Protein AF-A0A562BF43-F1 (afdb_monomer_lite)

pLDDT: mean 71.31, std 18.74, range [28.88, 91.81]

Organism: NCBI:txid936133

Foldseek 3Di:
DPDQFFQCVVPPDAPPVPDDDPVVVCVVCVPVDDDPPDVQFPDDPVVPAQWTKGFDDDPPDPPPFGFIFIFHDDDDGQNGGQLLVSLLVNQVVRCVSQVVLVHDADAADDDDDDDPVDDVVSSVSNVVNLAADDDDPPDDDDDDRHRGTDRDGDDPPPDDD

Radius of gyration: 19.27 Å; chains: 1; bounding box: 48×38×59 Å

InterPro domains:
  IPR004536 Selenophosphate synthetase [PTHR10256] (3-115)
  IPR004536 Selenophosphate synthetase [TIGR00476] (6-117)
  IPR016188 PurM-like, N-terminal domain [PF00586] (49-116)
  IPR036921 PurM-like, N-terminal domain superfamily [G3DSA:3.30.1330.10] (1-130)
  IPR036921 PurM-like, N-terminal domain superfamily [SSF55326] (6-118)

Structure (mmCIF, N/CA/C/O backbone):
data_AF-A0A562BF43-F1
#
_entry.id   AF-A0A562BF43-F1
#
loop_
_atom_site.group_PDB
_atom_site.id
_atom_site.type_symbol
_atom_site.label_atom_id
_atom_site.label_alt_id
_atom_site.label_comp_id
_atom_site.label_asym_id
_atom_site.label_entity_id
_atom_site.label_seq_id
_atom_site.pdbx_PDB_ins_code
_atom_site.Cartn_x
_atom_site.Cartn_y
_atom_site.Cartn_z
_atom_site.occupancy
_atom_site.B_iso_or_equiv
_atom_site.auth_seq_id
_atom_site.auth_comp_id
_atom_site.auth_asym_id
_atom_site.auth_atom_id
_atom_site.pdbx_PDB_model_num
ATOM 1 N N . MET A 1 1 ? -15.021 5.921 32.679 1.00 38.19 1 MET A N 1
ATOM 2 C CA . MET A 1 1 ? -14.482 4.885 31.768 1.00 38.19 1 MET A CA 1
ATOM 3 C C . MET A 1 1 ? -14.386 5.505 30.389 1.00 38.19 1 MET A C 1
ATOM 5 O O . MET A 1 1 ? -15.368 6.100 29.970 1.00 38.19 1 MET A O 1
ATOM 9 N N . THR A 1 2 ? -13.240 5.429 29.714 1.00 53.75 2 THR A N 1
ATOM 10 C CA . THR A 1 2 ? -13.118 5.929 28.335 1.00 53.75 2 THR A CA 1
ATOM 11 C C . THR A 1 2 ? -13.870 4.981 27.408 1.00 53.75 2 THR A C 1
ATOM 13 O O . THR A 1 2 ? -13.579 3.784 27.388 1.00 53.75 2 THR A O 1
ATOM 16 N N . GLU A 1 3 ? -14.862 5.490 26.684 1.00 62.12 3 GLU A N 1
ATOM 17 C CA . GLU A 1 3 ? -15.673 4.680 25.779 1.00 62.12 3 GLU A CA 1
ATOM 18 C C . GLU A 1 3 ? -14.804 4.104 24.648 1.00 62.12 3 GLU A C 1
ATOM 20 O O . GLU A 1 3 ? -13.988 4.808 24.044 1.00 62.12 3 GLU A O 1
ATOM 25 N N . ARG A 1 4 ? -14.927 2.796 24.382 1.00 76.44 4 ARG A N 1
ATOM 26 C CA . ARG A 1 4 ? -14.134 2.129 23.340 1.00 76.44 4 ARG A CA 1
ATOM 27 C C . ARG A 1 4 ? -14.716 2.454 21.966 1.00 76.44 4 ARG A C 1
ATOM 29 O O . ARG A 1 4 ? -15.677 1.831 21.528 1.00 76.44 4 ARG A O 1
ATOM 36 N N . ILE A 1 5 ? -14.093 3.415 21.288 1.00 84.06 5 ILE A N 1
ATOM 37 C CA . ILE A 1 5 ? -14.407 3.786 19.905 1.00 84.06 5 ILE A CA 1
ATOM 38 C C . ILE A 1 5 ? -14.251 2.555 19.003 1.00 84.06 5 ILE A C 1
ATOM 40 O O . ILE A 1 5 ? -13.158 2.008 18.882 1.00 84.06 5 ILE A O 1
ATOM 44 N N . ARG A 1 6 ? -15.346 2.155 18.353 1.00 89.00 6 ARG A N 1
ATOM 45 C CA . ARG A 1 6 ? -15.394 1.096 17.338 1.00 89.00 6 ARG A CA 1
ATOM 46 C C . ARG A 1 6 ? -15.257 1.720 15.955 1.00 89.00 6 ARG A C 1
ATOM 48 O O . ARG A 1 6 ? -16.195 2.389 15.529 1.00 89.00 6 ARG A O 1
ATOM 55 N N . LEU A 1 7 ? -14.130 1.572 15.256 1.00 86.31 7 LEU A N 1
ATOM 56 C CA . LEU A 1 7 ? -13.967 2.265 13.969 1.00 86.31 7 LEU A CA 1
ATOM 57 C C . LEU A 1 7 ? -14.957 1.818 12.881 1.00 86.31 7 LEU A C 1
ATOM 59 O O . LEU A 1 7 ? -15.307 2.641 12.034 1.00 86.31 7 LEU A O 1
ATOM 63 N N . THR A 1 8 ? -15.442 0.572 12.908 1.00 88.00 8 THR A N 1
ATOM 64 C CA . THR A 1 8 ? -16.373 0.058 11.883 1.00 88.00 8 THR A CA 1
ATOM 65 C C . THR A 1 8 ? -17.704 0.812 11.850 1.00 88.00 8 THR A C 1
ATOM 67 O O . THR A 1 8 ? -18.320 0.894 10.793 1.00 88.00 8 THR A O 1
ATOM 70 N N . GLN A 1 9 ? -18.107 1.470 12.949 1.00 87.50 9 GLN A N 1
ATOM 71 C CA . GLN A 1 9 ? -19.309 2.320 12.994 1.00 87.50 9 GLN A CA 1
ATOM 72 C C . GLN A 1 9 ? -19.248 3.507 12.013 1.00 87.50 9 GLN A C 1
ATOM 74 O O . GLN A 1 9 ? -20.265 4.120 11.704 1.00 87.50 9 GLN A O 1
ATOM 79 N N . TYR A 1 10 ? -18.049 3.858 11.539 1.00 83.12 10 TYR A N 1
ATOM 80 C CA . TYR A 1 10 ? -17.831 4.930 10.573 1.00 83.12 10 TYR A CA 1
ATOM 81 C C .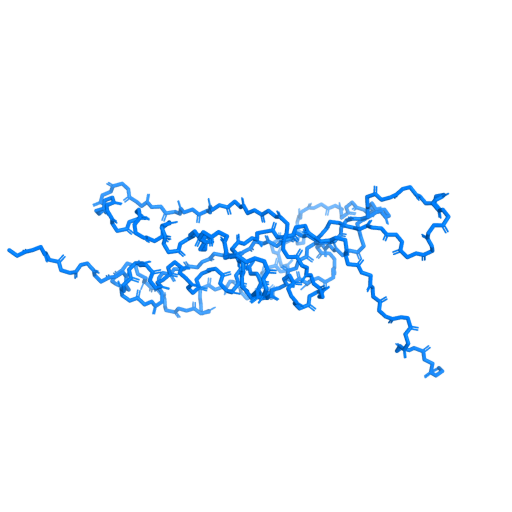 TYR A 1 10 ? -17.781 4.435 9.117 1.00 83.12 10 TYR A C 1
ATOM 83 O O . TYR A 1 10 ? -17.745 5.265 8.203 1.00 83.12 10 TYR A O 1
ATOM 91 N N . SER A 1 11 ? -17.804 3.118 8.895 1.00 78.75 11 SER A N 1
ATOM 92 C CA . SER A 1 11 ? -17.767 2.461 7.585 1.00 78.75 11 SER A CA 1
ATOM 93 C C . SER A 1 11 ? -19.183 2.149 7.105 1.00 78.75 11 SER A C 1
ATOM 95 O O . SER A 1 11 ? -19.769 1.137 7.474 1.00 78.75 11 SER A O 1
ATOM 97 N N . HIS A 1 12 ? -19.739 3.020 6.260 1.00 66.88 12 HIS A N 1
ATOM 98 C CA . HIS A 1 12 ? -21.097 2.853 5.715 1.00 66.88 12 HIS A CA 1
ATOM 99 C C . HIS A 1 12 ? -21.177 1.806 4.581 1.00 66.88 12 HIS A C 1
ATOM 101 O O . HIS A 1 12 ? -22.262 1.491 4.101 1.00 66.88 12 HIS A O 1
ATOM 107 N N . GLY A 1 13 ? -20.034 1.240 4.183 1.00 59.12 13 GLY A N 1
ATOM 108 C CA . GLY A 1 13 ? -19.910 0.021 3.389 1.00 59.12 13 GLY A CA 1
ATOM 109 C C . GLY A 1 13 ? -18.720 -0.791 3.904 1.00 59.12 13 GLY A C 1
ATOM 110 O O . GLY A 1 13 ? -17.705 -0.218 4.302 1.00 59.12 13 GLY A O 1
ATOM 111 N N . ALA A 1 14 ? -18.854 -2.117 3.956 1.00 48.59 14 ALA A N 1
ATOM 112 C CA . ALA A 1 14 ? -17.839 -3.001 4.524 1.00 48.59 14 ALA A CA 1
ATOM 113 C C . ALA A 1 14 ? -16.909 -3.583 3.440 1.00 48.59 14 ALA A C 1
ATOM 115 O O . ALA A 1 14 ? -17.353 -4.314 2.554 1.00 48.59 14 ALA A O 1
ATOM 116 N N . GLY A 1 15 ? -15.603 -3.316 3.554 1.00 60.09 15 GLY A N 1
ATOM 117 C CA . GLY A 1 15 ? -14.547 -3.993 2.787 1.00 60.09 15 GLY A CA 1
ATOM 118 C C . GLY A 1 15 ? -14.480 -3.649 1.291 1.00 60.09 15 GLY A C 1
ATOM 119 O O . GLY A 1 15 ? -14.817 -2.544 0.868 1.00 60.09 15 GLY A O 1
ATOM 120 N N . CYS A 1 16 ? -14.023 -4.611 0.475 1.00 51.88 16 CYS A N 1
ATOM 121 C CA . CYS A 1 16 ? -13.748 -4.427 -0.960 1.00 51.88 16 CYS A CA 1
ATOM 122 C C . CYS A 1 16 ? -14.946 -3.953 -1.803 1.00 51.88 16 CYS A C 1
ATOM 124 O O . CYS A 1 16 ? -14.736 -3.459 -2.908 1.00 51.88 16 CYS A O 1
ATOM 126 N N . GLY A 1 17 ? -16.181 -4.045 -1.294 1.00 50.59 17 GLY A N 1
ATOM 127 C CA . GLY A 1 17 ? -17.379 -3.519 -1.962 1.00 50.59 17 GLY A CA 1
ATOM 128 C C . GLY A 1 17 ? -17.396 -1.994 -2.145 1.00 50.59 17 GLY A C 1
ATOM 129 O O . GLY A 1 17 ? -18.250 -1.485 -2.863 1.00 50.59 17 GLY A O 1
ATOM 130 N N . CYS A 1 18 ? -16.462 -1.263 -1.527 1.00 59.19 18 CYS A N 1
ATOM 131 C CA . CYS A 1 18 ? -16.284 0.176 -1.731 1.00 59.19 18 CYS A CA 1
ATOM 132 C C . CYS A 1 18 ? -15.356 0.541 -2.906 1.00 59.19 18 CYS A C 1
ATOM 134 O O . CYS A 1 18 ? -15.279 1.721 -3.250 1.00 59.19 18 CYS A O 1
ATOM 136 N N . LYS A 1 19 ? -14.651 -0.420 -3.529 1.00 69.81 19 LYS A N 1
ATOM 137 C CA . LYS A 1 19 ? -13.873 -0.151 -4.750 1.00 69.81 19 LYS A CA 1
ATOM 138 C C . LYS A 1 19 ? -14.825 -0.044 -5.948 1.00 69.81 19 LYS A C 1
ATOM 140 O O . LYS A 1 19 ? -15.717 -0.873 -6.127 1.00 69.81 19 LYS A O 1
ATOM 145 N N . ILE A 1 20 ? -14.640 0.990 -6.768 1.00 73.06 20 ILE A N 1
ATOM 146 C CA . ILE A 1 20 ? -15.397 1.170 -8.012 1.00 73.06 20 ILE A CA 1
ATOM 147 C C . ILE A 1 20 ? -15.102 0.004 -8.969 1.00 73.06 20 ILE A C 1
ATOM 149 O O . ILE A 1 20 ? -13.972 -0.480 -9.024 1.00 73.06 20 ILE A O 1
ATOM 153 N N . SER A 1 21 ? -16.103 -0.487 -9.706 1.00 78.88 21 SER A N 1
ATOM 154 C CA . SER A 1 21 ? -15.877 -1.649 -10.575 1.00 78.88 21 SER A CA 1
ATOM 155 C C . SER A 1 21 ? -14.925 -1.298 -11.732 1.00 78.88 21 SER A C 1
ATOM 157 O O . SER A 1 21 ? -15.007 -0.180 -12.253 1.00 78.88 21 SER A O 1
ATOM 159 N N . PRO A 1 22 ? -14.069 -2.233 -12.199 1.00 76.50 22 PRO A N 1
ATOM 160 C CA . PRO A 1 22 ? -13.103 -1.956 -13.268 1.00 76.50 22 PRO A CA 1
ATOM 161 C C . PRO A 1 22 ? -13.749 -1.371 -14.529 1.00 76.50 22 PRO A C 1
ATOM 163 O O . PRO A 1 22 ? -13.246 -0.412 -15.101 1.00 76.50 22 PRO A O 1
ATOM 166 N N . LYS A 1 23 ? -14.938 -1.868 -14.899 1.00 79.81 23 LYS A N 1
ATOM 167 C CA . LYS A 1 23 ? -15.708 -1.375 -16.050 1.00 79.81 23 LYS A CA 1
ATOM 168 C C . LYS A 1 23 ? -16.168 0.082 -15.901 1.00 79.81 23 LYS A C 1
ATOM 170 O O . LYS A 1 23 ? -16.306 0.776 -16.902 1.00 79.81 23 LYS A O 1
ATOM 175 N N . VAL A 1 24 ? -16.451 0.548 -14.683 1.00 83.38 24 VAL A N 1
ATOM 176 C CA . VAL A 1 24 ? -16.822 1.954 -14.446 1.00 83.38 24 VAL A CA 1
ATOM 177 C C . VAL A 1 24 ? -15.569 2.830 -14.377 1.00 83.38 24 VAL A C 1
ATOM 179 O O . VAL A 1 24 ? -15.590 3.943 -14.897 1.00 83.38 24 VAL A O 1
ATOM 182 N N . LEU A 1 25 ? -14.464 2.317 -13.824 1.00 80.81 25 LEU A N 1
ATOM 183 C CA . LEU A 1 25 ? -13.167 2.995 -13.864 1.00 80.81 25 LEU A CA 1
ATOM 184 C C . LEU A 1 25 ? -12.693 3.227 -15.309 1.00 80.81 25 LEU A C 1
ATOM 186 O O . LEU A 1 25 ? -12.313 4.345 -15.639 1.00 80.81 25 LEU A O 1
ATOM 190 N N . ASP A 1 26 ? -12.814 2.223 -16.185 1.00 79.50 26 ASP A N 1
ATOM 191 C CA . ASP A 1 26 ? -12.527 2.340 -17.623 1.00 79.50 26 ASP A CA 1
ATOM 192 C C . ASP A 1 26 ? -13.278 3.514 -18.274 1.00 79.50 26 ASP A C 1
ATOM 194 O O . ASP A 1 26 ? -12.692 4.291 -19.024 1.00 79.50 26 ASP A O 1
ATOM 198 N N . VAL A 1 27 ? -14.572 3.675 -17.968 1.00 84.44 27 VAL A N 1
ATOM 199 C CA . VAL A 1 27 ? -15.406 4.760 -18.518 1.00 84.44 27 VAL A CA 1
ATOM 200 C C . VAL A 1 27 ? -14.962 6.133 -18.007 1.00 84.44 27 VAL A C 1
ATOM 202 O O . VAL A 1 27 ? -14.967 7.094 -18.772 1.00 84.44 27 VAL A O 1
ATOM 205 N N . ILE A 1 28 ? -14.550 6.235 -16.740 1.00 83.12 28 ILE A N 1
ATOM 206 C CA . ILE A 1 28 ? -14.027 7.483 -16.159 1.00 83.12 28 ILE A CA 1
ATOM 207 C C . ILE A 1 28 ? -12.678 7.850 -16.795 1.00 83.12 28 ILE A C 1
ATOM 209 O O . ILE A 1 28 ? -12.453 9.008 -17.148 1.00 83.12 28 ILE A O 1
ATOM 213 N N . LEU A 1 29 ? -11.790 6.868 -16.978 1.00 79.00 29 LEU A N 1
ATOM 214 C CA . LEU A 1 29 ? -10.454 7.074 -17.541 1.00 79.00 29 LEU A CA 1
ATOM 215 C C . LEU A 1 29 ? -10.462 7.280 -19.063 1.00 79.00 29 LEU A C 1
ATOM 217 O O . LEU A 1 29 ? -9.566 7.936 -19.583 1.00 79.00 29 LEU A O 1
ATOM 221 N N . ALA A 1 30 ? -11.485 6.819 -19.789 1.00 79.38 30 ALA A N 1
ATOM 222 C CA . ALA A 1 30 ? -11.605 7.039 -21.236 1.00 79.38 30 ALA A CA 1
ATOM 223 C C . ALA A 1 30 ? -11.589 8.530 -21.641 1.00 79.38 30 ALA A C 1
ATOM 225 O O . ALA A 1 30 ? -11.203 8.862 -22.761 1.00 79.38 30 ALA A O 1
ATOM 226 N N . GLY A 1 31 ? -11.983 9.434 -20.734 1.00 71.25 31 GLY A N 1
ATOM 227 C CA . GLY A 1 31 ? -11.938 10.884 -20.938 1.00 71.25 31 GLY A CA 1
ATOM 228 C C . GLY A 1 31 ? -10.631 11.570 -20.519 1.00 71.25 31 GLY A C 1
ATOM 229 O O . GLY A 1 31 ? -10.513 12.77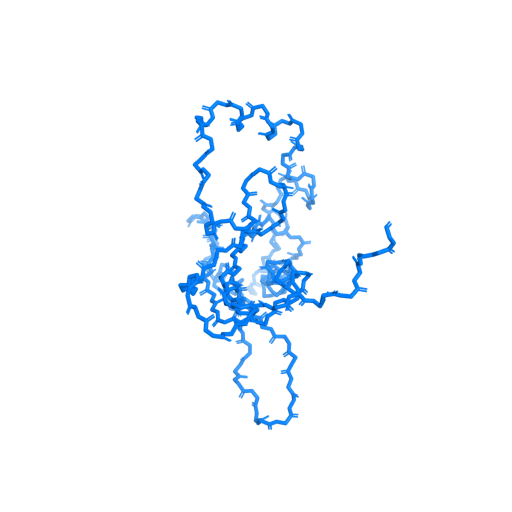9 -20.707 1.00 71.25 31 GLY A O 1
ATOM 230 N N . SER A 1 32 ? -9.645 10.860 -19.955 1.00 71.06 32 SER A N 1
ATOM 231 C CA . SER A 1 32 ? -8.469 11.475 -19.310 1.00 71.06 32 SER A CA 1
ATOM 232 C C . SER A 1 32 ? -7.374 11.966 -20.275 1.00 71.06 32 SER A C 1
ATOM 234 O O . SER A 1 32 ? -6.268 12.278 -19.838 1.00 71.06 32 SER A O 1
ATOM 236 N N . GLY A 1 33 ? -7.661 12.028 -21.578 1.00 67.62 33 GLY A N 1
ATOM 237 C CA . GLY A 1 33 ? -6.721 12.447 -22.621 1.00 67.62 33 GLY A CA 1
ATOM 238 C C . GLY A 1 33 ? -5.766 11.340 -23.100 1.00 67.62 33 GLY A C 1
ATOM 239 O O . GLY A 1 33 ? -5.810 10.210 -22.603 1.00 67.62 33 GLY A O 1
ATOM 240 N N . PRO A 1 34 ? -4.909 11.637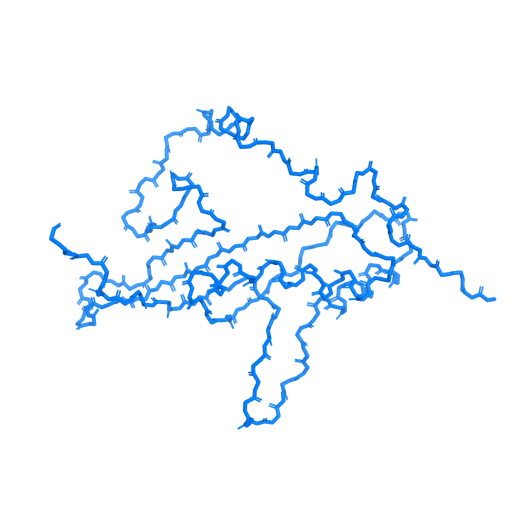 -24.096 1.00 65.06 34 PRO A N 1
ATOM 241 C CA . PRO A 1 34 ? -3.937 10.676 -24.605 1.00 65.06 34 PRO A CA 1
ATOM 242 C C . PRO A 1 34 ? -2.969 10.257 -23.494 1.00 65.06 34 PRO A C 1
ATOM 244 O O . PRO A 1 34 ? -2.330 11.099 -22.863 1.00 65.06 34 PRO A O 1
ATOM 247 N N . GLN A 1 35 ? -2.848 8.946 -23.274 1.00 65.94 35 GLN A N 1
ATOM 248 C CA . GLN A 1 35 ? -1.867 8.378 -22.350 1.00 65.94 35 GLN A CA 1
ATOM 249 C C . GLN A 1 35 ? -0.464 8.816 -22.793 1.00 65.94 35 GLN A C 1
ATOM 251 O O . GLN A 1 35 ? -0.060 8.545 -23.925 1.00 65.94 35 GLN A O 1
ATOM 256 N N . HIS A 1 36 ? 0.276 9.507 -21.924 1.00 62.75 36 HIS A N 1
ATOM 257 C CA . HIS A 1 36 ? 1.640 9.918 -22.240 1.00 62.75 36 HIS A CA 1
ATOM 258 C C . HIS A 1 36 ? 2.561 8.694 -22.189 1.00 62.75 36 HIS A C 1
ATOM 260 O O . HIS A 1 36 ? 2.888 8.196 -21.113 1.00 62.75 36 HIS A O 1
ATOM 266 N N . LEU A 1 37 ? 2.946 8.197 -23.365 1.00 71.25 37 LEU A N 1
ATOM 267 C CA . LEU A 1 37 ? 3.837 7.051 -23.528 1.00 71.25 37 LEU A CA 1
ATOM 268 C C . LEU A 1 37 ? 5.297 7.474 -23.299 1.00 71.25 37 LEU A C 1
ATOM 270 O O . LEU A 1 37 ? 6.082 7.542 -24.243 1.00 71.25 37 LEU A O 1
ATOM 274 N N . ASP A 1 38 ? 5.655 7.783 -22.051 1.00 82.94 38 ASP A N 1
ATOM 275 C CA . ASP A 1 38 ? 7.061 7.897 -21.649 1.00 82.94 38 ASP A CA 1
ATOM 276 C C . ASP A 1 38 ? 7.706 6.496 -21.716 1.00 82.94 38 ASP A C 1
ATOM 278 O O . ASP A 1 38 ? 7.259 5.604 -20.991 1.00 82.94 38 ASP A O 1
ATOM 282 N N . PRO A 1 39 ? 8.758 6.266 -22.528 1.00 82.06 39 PRO A N 1
ATOM 283 C CA . PRO A 1 39 ? 9.442 4.971 -22.598 1.00 82.06 39 PRO A CA 1
ATOM 284 C C . PRO A 1 39 ? 10.052 4.499 -21.267 1.00 82.06 39 PRO A C 1
ATOM 286 O O . PRO A 1 39 ? 10.362 3.316 -21.119 1.00 82.06 39 PRO A O 1
ATOM 289 N N . ARG A 1 40 ? 10.241 5.398 -20.291 1.00 84.69 40 ARG A N 1
ATOM 290 C CA . ARG A 1 40 ? 10.667 5.051 -18.927 1.00 84.69 40 ARG A CA 1
ATOM 291 C C . ARG A 1 40 ? 9.515 4.559 -18.046 1.00 84.69 40 ARG A C 1
ATOM 293 O O . ARG A 1 40 ? 9.788 3.909 -17.042 1.00 84.69 40 ARG A O 1
ATOM 300 N N . LEU A 1 41 ? 8.250 4.793 -18.398 1.00 85.19 41 LEU A N 1
ATOM 301 C CA . LEU A 1 41 ? 7.091 4.263 -17.672 1.00 85.19 41 LEU A CA 1
ATOM 302 C C . LEU A 1 41 ? 6.801 2.820 -18.120 1.00 85.19 41 LEU A C 1
ATOM 304 O O . LEU A 1 41 ? 5.960 2.572 -18.980 1.00 85.19 41 LEU A O 1
ATOM 308 N N . TRP A 1 42 ? 7.525 1.862 -17.540 1.00 82.19 42 TRP A N 1
ATOM 309 C CA . TRP A 1 42 ? 7.440 0.437 -17.885 1.00 82.19 42 TRP A CA 1
ATOM 310 C C . TRP A 1 42 ? 6.094 -0.193 -17.517 1.00 82.19 42 TRP A C 1
ATOM 312 O O . TRP A 1 42 ? 5.619 -1.086 -18.212 1.00 82.19 42 TRP A O 1
ATOM 322 N N . VAL A 1 43 ? 5.493 0.270 -16.420 1.00 83.81 43 VAL A N 1
ATOM 323 C CA . VAL A 1 43 ? 4.161 -0.136 -15.957 1.00 83.81 43 VAL A CA 1
ATOM 324 C C . VAL A 1 43 ? 3.414 1.130 -15.569 1.00 83.81 43 VAL A C 1
ATOM 326 O O . VAL A 1 43 ? 3.937 1.968 -14.831 1.00 83.81 43 VAL A O 1
ATOM 329 N N . GLY A 1 44 ? 2.199 1.290 -16.076 1.00 78.56 44 GLY A N 1
ATOM 330 C CA . GLY A 1 44 ? 1.419 2.510 -15.913 1.00 78.56 44 GLY A CA 1
ATOM 331 C C . GLY A 1 44 ? -0.059 2.264 -16.174 1.00 78.56 44 GLY A C 1
ATOM 332 O O . GLY A 1 44 ? -0.504 1.130 -16.315 1.00 78.56 44 GLY A O 1
ATOM 333 N N . ASN A 1 45 ? -0.834 3.339 -16.290 1.00 69.94 45 ASN A N 1
ATOM 334 C CA . ASN A 1 45 ? -2.296 3.264 -16.364 1.00 69.94 45 ASN A CA 1
ATOM 335 C C . ASN A 1 45 ? -2.846 2.425 -17.550 1.00 69.94 45 ASN A C 1
ATOM 337 O O . ASN A 1 45 ? -3.989 1.980 -17.509 1.00 69.94 45 ASN A O 1
ATOM 341 N N . ALA A 1 46 ? -2.033 2.148 -18.576 1.00 67.56 46 ALA A N 1
ATOM 342 C CA . ALA A 1 46 ? -2.390 1.261 -19.683 1.00 67.56 46 ALA A CA 1
ATOM 343 C C . ALA A 1 46 ? -2.416 -0.244 -19.327 1.00 67.56 46 ALA A C 1
ATOM 345 O O . ALA A 1 46 ? -3.144 -0.989 -19.983 1.00 67.56 46 ALA A O 1
ATOM 346 N N . SER A 1 47 ? -1.651 -0.710 -18.329 1.00 66.44 47 SER A N 1
ATOM 347 C CA . SER A 1 47 ? -1.532 -2.146 -18.004 1.00 66.44 47 SER A CA 1
ATOM 348 C C . SER A 1 47 ? -2.504 -2.636 -16.924 1.00 66.44 47 SER A C 1
ATOM 350 O O . SER A 1 47 ? -2.713 -3.840 -16.808 1.00 66.44 47 SER A O 1
ATOM 352 N N . ARG A 1 48 ? -3.172 -1.715 -16.209 1.00 66.38 48 ARG A N 1
ATOM 353 C CA . ARG A 1 48 ? -4.144 -1.991 -15.125 1.00 66.38 48 ARG A CA 1
ATOM 354 C C . ARG A 1 48 ? -3.564 -2.722 -13.900 1.00 66.38 48 ARG A C 1
ATOM 356 O O . ARG A 1 48 ? -4.318 -3.360 -13.170 1.00 66.38 48 ARG A O 1
ATOM 363 N N . ASP A 1 49 ? -2.260 -2.610 -13.671 1.00 72.31 49 ASP A N 1
ATOM 364 C CA . ASP A 1 49 ? -1.602 -3.134 -12.469 1.00 72.31 49 ASP A CA 1
ATOM 365 C C . ASP A 1 49 ? -1.876 -2.273 -11.225 1.00 72.31 49 ASP A C 1
ATOM 367 O O . ASP A 1 49 ? -2.091 -1.063 -11.318 1.00 72.31 49 ASP A O 1
ATOM 371 N N . ASP A 1 50 ? -1.770 -2.887 -10.043 1.00 76.00 50 ASP A N 1
ATOM 372 C CA . ASP A 1 50 ? -1.910 -2.218 -8.739 1.00 76.00 50 ASP A CA 1
ATOM 373 C C . ASP A 1 50 ? -0.728 -1.276 -8.396 1.00 76.00 50 ASP A C 1
ATOM 375 O O . ASP A 1 50 ? -0.728 -0.618 -7.358 1.00 76.00 50 ASP A O 1
ATOM 379 N N . ALA A 1 51 ? 0.295 -1.176 -9.255 1.00 83.44 51 ALA A N 1
ATOM 380 C CA . ALA A 1 51 ? 1.440 -0.284 -9.071 1.00 83.44 51 ALA A CA 1
ATOM 381 C C . ALA A 1 51 ? 1.992 0.251 -10.403 1.00 83.44 51 ALA A C 1
ATOM 383 O O . ALA A 1 51 ? 2.051 -0.461 -11.402 1.00 83.44 51 ALA A O 1
ATOM 384 N N . ALA A 1 52 ? 2.491 1.489 -10.397 1.00 87.75 52 ALA A N 1
ATOM 385 C CA . ALA A 1 52 ? 3.279 2.047 -11.495 1.00 87.75 52 ALA A CA 1
ATOM 386 C C . ALA A 1 52 ? 4.770 1.699 -11.333 1.00 87.75 52 ALA A C 1
ATOM 388 O O . ALA A 1 52 ? 5.275 1.631 -10.210 1.00 87.75 52 ALA A O 1
ATOM 389 N N . VAL A 1 53 ? 5.492 1.529 -12.444 1.00 88.25 53 VAL A N 1
ATOM 390 C CA . VAL A 1 53 ? 6.939 1.251 -12.469 1.00 88.25 53 VAL A CA 1
ATOM 391 C C . VAL A 1 53 ? 7.629 2.192 -13.451 1.00 88.25 53 VAL A C 1
ATOM 393 O O . VAL A 1 53 ? 7.322 2.186 -14.642 1.00 88.25 53 VAL A O 1
ATOM 396 N N . TYR A 1 54 ? 8.580 2.983 -12.953 1.00 88.25 54 TYR A N 1
ATOM 397 C CA . TYR A 1 54 ? 9.302 4.003 -13.714 1.00 88.25 54 TYR A CA 1
ATOM 398 C C . TYR A 1 54 ? 10.819 3.768 -13.689 1.00 88.25 54 TYR A C 1
ATOM 400 O O . TYR A 1 54 ? 11.430 3.790 -12.622 1.00 88.25 54 TYR A O 1
ATOM 408 N N . GLY A 1 55 ? 11.443 3.548 -14.844 1.00 87.69 55 GLY A N 1
ATOM 409 C CA . GLY A 1 55 ? 12.892 3.397 -14.994 1.00 87.69 55 GLY A CA 1
ATOM 410 C C . GLY A 1 55 ? 13.647 4.690 -14.667 1.00 87.69 55 GLY A C 1
ATOM 411 O O . GLY A 1 55 ? 13.322 5.752 -15.193 1.00 87.69 55 GLY A O 1
ATOM 412 N N . ILE A 1 56 ? 14.668 4.600 -13.810 1.00 85.38 56 ILE A N 1
ATOM 413 C CA . ILE A 1 56 ? 15.466 5.753 -13.339 1.00 85.38 56 ILE A CA 1
ATOM 414 C C . ILE A 1 56 ? 16.935 5.726 -13.774 1.00 85.38 56 ILE A C 1
ATOM 416 O O . ILE A 1 56 ? 17.672 6.661 -13.470 1.00 85.38 56 ILE A O 1
ATOM 420 N N . ASP A 1 57 ? 17.361 4.673 -14.468 1.00 74.94 57 ASP A N 1
ATOM 421 C CA . ASP A 1 57 ? 18.675 4.629 -15.110 1.00 74.94 57 ASP A CA 1
ATOM 422 C C . ASP A 1 57 ? 18.615 5.182 -16.535 1.00 74.94 57 ASP A C 1
ATOM 424 O O . ASP A 1 57 ? 17.591 5.103 -17.221 1.00 74.94 57 ASP A O 1
ATOM 428 N N . ASP A 1 58 ? 19.745 5.709 -17.002 1.00 64.12 58 ASP A N 1
ATOM 429 C CA . ASP A 1 58 ? 19.925 6.001 -18.416 1.00 64.12 58 ASP A CA 1
ATOM 430 C C . ASP A 1 58 ? 20.075 4.710 -19.225 1.00 64.12 58 ASP A C 1
ATOM 432 O O . ASP A 1 58 ? 20.718 3.747 -18.804 1.00 64.12 58 ASP A O 1
ATOM 436 N N . LEU A 1 59 ? 19.521 4.726 -20.441 1.00 57.22 59 LEU A N 1
ATOM 437 C CA . LEU A 1 59 ? 19.528 3.606 -21.392 1.00 57.22 59 LEU A CA 1
ATOM 438 C C . LEU A 1 59 ? 20.941 3.187 -21.856 1.00 57.22 59 LEU A C 1
ATOM 440 O O . LEU A 1 59 ? 21.075 2.207 -22.580 1.00 57.22 59 LEU A O 1
ATOM 444 N N . ALA A 1 60 ? 21.974 3.932 -21.454 1.00 53.28 60 ALA A N 1
ATOM 445 C CA . ALA A 1 60 ? 23.387 3.686 -21.741 1.00 53.28 60 ALA A CA 1
ATOM 446 C C . ALA A 1 60 ? 24.166 3.088 -20.546 1.00 53.28 60 ALA A C 1
ATOM 448 O O . ALA A 1 60 ? 25.392 3.073 -20.566 1.00 53.28 60 ALA A O 1
ATOM 449 N N . SER A 1 61 ? 23.480 2.638 -19.488 1.00 55.97 61 SER A N 1
ATOM 450 C CA . SER A 1 61 ? 24.109 1.945 -18.356 1.00 55.97 61 SER A CA 1
ATOM 451 C C . SER A 1 61 ? 24.696 0.590 -18.774 1.00 55.97 61 SER A C 1
ATOM 453 O O . SER A 1 61 ? 23.993 -0.227 -19.367 1.00 55.97 61 SER A O 1
ATOM 455 N N . ASP A 1 62 ? 25.941 0.309 -18.376 1.00 57.44 62 ASP A N 1
ATOM 456 C CA . ASP A 1 62 ? 26.595 -1.001 -18.559 1.00 57.44 62 ASP A CA 1
ATOM 457 C C . ASP A 1 62 ? 25.918 -2.143 -17.768 1.00 57.44 62 ASP A C 1
ATOM 459 O O . ASP A 1 62 ? 26.274 -3.312 -17.925 1.00 57.44 62 ASP A O 1
ATOM 463 N N . ASP A 1 63 ? 24.945 -1.838 -16.897 1.00 57.34 63 ASP A N 1
ATOM 464 C CA . ASP A 1 63 ? 24.143 -2.848 -16.208 1.00 57.34 63 ASP A CA 1
ATOM 465 C C . ASP A 1 63 ? 22.895 -3.224 -17.034 1.00 57.34 63 ASP A C 1
ATOM 467 O O . ASP A 1 63 ? 21.918 -2.465 -17.052 1.00 57.34 63 ASP A O 1
ATOM 471 N N . PRO A 1 64 ? 22.847 -4.427 -17.644 1.00 55.06 64 PRO A N 1
ATOM 472 C CA . PRO A 1 64 ? 21.798 -4.821 -18.589 1.00 55.06 64 PRO A CA 1
ATOM 473 C C . PRO A 1 64 ? 20.422 -5.061 -17.943 1.00 55.06 64 PRO A C 1
ATOM 475 O O . PRO A 1 64 ? 19.517 -5.572 -18.599 1.00 55.06 64 PRO A O 1
ATOM 478 N N . ARG A 1 65 ? 20.257 -4.773 -16.646 1.00 59.09 65 ARG A N 1
ATOM 479 C CA . ARG A 1 65 ? 19.016 -5.014 -15.894 1.00 59.09 65 ARG A CA 1
ATOM 480 C C . ARG A 1 65 ? 18.347 -3.740 -15.364 1.00 59.09 65 ARG A C 1
ATOM 482 O O . ARG A 1 65 ? 17.217 -3.829 -14.892 1.00 59.09 65 ARG A O 1
ATOM 489 N N . GLY A 1 66 ? 19.036 -2.595 -15.408 1.00 69.56 66 GLY A N 1
ATOM 490 C CA . GLY A 1 66 ? 18.530 -1.290 -14.964 1.00 69.56 66 GLY A CA 1
ATOM 491 C C . GLY A 1 66 ? 18.099 -1.187 -13.489 1.00 69.56 66 GLY A C 1
ATOM 492 O O . GLY A 1 66 ? 18.260 -2.107 -12.671 1.00 69.56 66 GLY A O 1
ATOM 493 N N . ARG A 1 67 ? 17.537 -0.021 -13.155 1.00 79.88 67 ARG A N 1
ATOM 494 C CA . ARG A 1 67 ? 16.861 0.314 -11.895 1.00 79.88 67 ARG A CA 1
ATOM 495 C C . ARG A 1 67 ? 15.558 1.040 -12.202 1.00 79.88 67 ARG A C 1
ATOM 497 O O . ARG A 1 67 ? 15.498 1.882 -13.098 1.00 79.88 67 ARG A O 1
ATOM 504 N N . ALA A 1 68 ? 14.545 0.764 -11.390 1.00 85.44 68 ALA A N 1
ATOM 505 C CA . ALA A 1 68 ? 13.253 1.426 -11.454 1.00 85.44 68 ALA A CA 1
ATOM 506 C C . ALA A 1 68 ? 12.771 1.893 -10.077 1.00 85.44 68 ALA A C 1
ATOM 508 O O . ALA A 1 68 ? 13.334 1.559 -9.030 1.00 85.44 68 ALA A O 1
ATOM 509 N N . VAL A 1 69 ? 11.701 2.674 -10.120 1.00 88.81 69 VAL A N 1
ATOM 510 C CA . VAL A 1 69 ? 10.869 3.124 -9.017 1.00 88.81 69 VAL A CA 1
ATOM 511 C C . VAL A 1 69 ? 9.518 2.444 -9.171 1.00 88.81 69 VAL A C 1
ATOM 513 O O . VAL A 1 69 ? 8.805 2.724 -10.128 1.00 88.81 69 VAL A O 1
ATOM 516 N N . VAL A 1 70 ? 9.159 1.568 -8.235 1.00 87.50 70 VAL A N 1
ATOM 517 C CA . VAL A 1 70 ? 7.771 1.110 -8.081 1.00 87.50 70 VAL A CA 1
ATOM 518 C C . VAL A 1 70 ? 7.012 2.148 -7.239 1.00 87.50 70 VAL A C 1
ATOM 520 O O . VAL A 1 70 ? 7.600 2.794 -6.369 1.00 87.50 70 VAL A O 1
ATOM 523 N N . SER A 1 71 ? 5.725 2.356 -7.505 1.00 90.50 71 SER A N 1
ATOM 524 C CA . SER A 1 71 ? 4.858 3.248 -6.731 1.00 90.50 71 SER A CA 1
ATOM 525 C C . SER A 1 71 ? 3.432 2.699 -6.699 1.00 90.50 71 SER A C 1
ATOM 527 O O . SER A 1 71 ? 2.817 2.531 -7.750 1.00 90.50 71 SER A O 1
ATOM 529 N N . THR A 1 72 ? 2.911 2.436 -5.500 1.00 88.69 72 THR A N 1
ATOM 530 C CA . THR A 1 72 ? 1.510 2.053 -5.245 1.00 88.69 72 THR A CA 1
ATOM 531 C C . THR A 1 72 ? 0.880 3.015 -4.237 1.00 88.69 72 THR A C 1
ATOM 533 O O . THR A 1 72 ? 1.581 3.668 -3.455 1.00 88.69 72 THR A O 1
ATOM 536 N N . THR A 1 73 ? -0.449 3.081 -4.241 1.00 88.94 73 THR A N 1
ATOM 537 C CA . THR A 1 73 ? -1.255 3.670 -3.177 1.00 88.94 73 THR A CA 1
ATOM 538 C C . THR A 1 73 ? -2.578 2.912 -3.053 1.00 88.94 73 THR A C 1
ATOM 540 O O . THR A 1 73 ? -3.348 2.849 -4.005 1.00 88.94 73 THR A O 1
ATOM 543 N N . ASP A 1 74 ? -2.894 2.414 -1.857 1.00 85.88 74 ASP A N 1
ATOM 544 C CA . ASP A 1 74 ? -4.231 1.911 -1.521 1.00 85.88 74 ASP A CA 1
ATOM 545 C C . ASP A 1 74 ? -4.668 2.475 -0.162 1.00 85.88 74 ASP A C 1
ATOM 547 O O . ASP A 1 74 ? -3.856 2.688 0.743 1.00 85.88 74 ASP A O 1
ATOM 551 N N . PHE A 1 75 ? -5.961 2.750 -0.031 1.00 85.12 75 PHE A N 1
ATOM 552 C CA . PHE A 1 75 ? -6.599 3.227 1.188 1.00 85.12 75 PHE A CA 1
ATOM 553 C C . PHE A 1 75 ? -8.071 2.807 1.188 1.00 85.12 75 PHE A C 1
ATOM 555 O O . PHE A 1 75 ? -8.754 2.831 0.167 1.00 85.12 75 PHE A O 1
ATOM 562 N N . PHE A 1 76 ? -8.589 2.444 2.358 1.00 84.31 76 PHE A N 1
ATOM 563 C CA . PHE A 1 76 ? -9.950 1.932 2.496 1.00 84.31 76 PHE A CA 1
ATOM 564 C C . PHE A 1 76 ? -10.565 2.317 3.844 1.00 84.31 76 PHE A C 1
ATOM 566 O O . PHE A 1 76 ? -9.881 2.773 4.763 1.00 84.31 76 PHE A O 1
ATOM 573 N N . MET A 1 77 ? -11.888 2.171 3.955 1.00 86.81 77 MET A N 1
ATOM 574 C CA . MET A 1 77 ? -12.616 2.449 5.196 1.00 86.81 77 MET A CA 1
ATOM 575 C C . MET A 1 77 ? -12.295 1.404 6.282 1.00 86.81 77 MET A C 1
ATOM 577 O O . MET A 1 77 ? -11.988 0.262 5.943 1.00 86.81 77 MET A O 1
ATOM 581 N N . PRO A 1 78 ? -12.404 1.735 7.583 1.00 86.75 78 PRO A N 1
ATOM 582 C CA . PRO A 1 78 ? -12.110 0.794 8.661 1.00 86.75 78 PRO A CA 1
ATOM 583 C C . PRO A 1 78 ? -12.824 -0.561 8.562 1.00 86.75 78 PRO A C 1
ATOM 585 O O . PRO A 1 78 ? -14.054 -0.630 8.540 1.00 86.75 78 PRO A O 1
ATOM 588 N N . VAL A 1 79 ? -12.030 -1.636 8.560 1.00 85.62 79 VAL A N 1
ATOM 589 C CA . VAL A 1 79 ? -12.490 -3.041 8.501 1.00 85.62 79 VAL A CA 1
ATOM 590 C C . VAL A 1 79 ? -12.482 -3.753 9.858 1.00 85.62 79 VAL A C 1
ATOM 592 O O . VAL A 1 79 ? -13.092 -4.807 10.000 1.00 85.62 79 VAL A O 1
ATOM 595 N N . VAL A 1 80 ? -11.810 -3.181 10.860 1.00 90.81 80 VAL A N 1
ATOM 596 C CA . VAL A 1 80 ? -11.769 -3.674 12.246 1.00 90.81 80 VAL A CA 1
ATOM 597 C C . VAL A 1 80 ? -12.003 -2.524 13.219 1.00 90.81 80 VAL A C 1
ATOM 599 O O . VAL A 1 80 ? -11.845 -1.355 12.866 1.00 90.81 80 VAL A O 1
ATOM 602 N N . ASP A 1 81 ? -12.404 -2.855 14.445 1.00 91.81 81 ASP A N 1
ATOM 603 C CA . ASP A 1 81 ? -12.805 -1.856 15.436 1.00 91.81 81 ASP A CA 1
ATOM 604 C C . ASP A 1 81 ? -11.647 -1.132 16.113 1.00 91.81 81 ASP A C 1
ATOM 606 O O . ASP A 1 81 ? -11.784 0.061 16.388 1.00 91.81 81 ASP A O 1
ATOM 610 N N . ASP A 1 82 ? -10.535 -1.821 16.392 1.00 91.81 82 ASP A N 1
ATOM 611 C CA . ASP A 1 82 ? -9.383 -1.180 17.019 1.00 91.81 82 ASP A CA 1
ATOM 612 C C . ASP A 1 82 ? -8.606 -0.330 15.995 1.00 91.81 82 ASP A C 1
ATOM 614 O O . ASP A 1 82 ? -8.177 -0.855 14.963 1.00 91.81 82 ASP A O 1
ATOM 618 N N . PRO A 1 83 ? -8.369 0.967 16.272 1.00 90.25 83 PRO A N 1
ATOM 619 C CA . PRO A 1 83 ? -7.641 1.826 15.353 1.00 90.25 83 PRO A CA 1
ATOM 620 C C . PRO A 1 83 ? -6.220 1.371 15.025 1.00 90.25 83 PRO A C 1
ATOM 622 O O . PRO A 1 83 ? -5.797 1.524 13.884 1.00 90.25 83 PRO A O 1
ATOM 625 N N . PHE A 1 84 ? -5.475 0.829 15.989 1.00 90.25 84 PHE A N 1
ATOM 626 C CA . PHE A 1 84 ? -4.077 0.449 15.785 1.00 90.25 84 PHE A CA 1
ATOM 627 C C . PHE A 1 84 ? -3.969 -0.784 14.882 1.00 90.25 84 PHE A C 1
ATOM 629 O O . PHE A 1 84 ? -3.156 -0.796 13.956 1.00 90.25 84 PHE A O 1
ATOM 636 N N . ASP A 1 85 ? -4.837 -1.779 15.078 1.00 91.31 85 ASP A N 1
ATOM 637 C CA . ASP A 1 85 ? -4.909 -2.931 14.175 1.00 91.31 85 ASP A CA 1
ATOM 638 C C . ASP A 1 85 ? -5.485 -2.565 12.800 1.00 91.31 85 ASP A C 1
ATOM 640 O O . ASP A 1 85 ? -4.961 -3.043 11.795 1.00 91.31 85 ASP A O 1
ATOM 644 N N . PHE A 1 86 ? -6.469 -1.656 12.712 1.00 88.69 86 PHE A N 1
ATOM 645 C CA . PHE A 1 86 ? -6.909 -1.115 11.416 1.00 88.69 86 PHE A CA 1
ATOM 646 C C . PHE A 1 86 ? -5.744 -0.474 10.659 1.00 88.69 86 PHE A C 1
ATOM 648 O O . PHE A 1 86 ? -5.559 -0.771 9.479 1.00 88.69 86 PHE A O 1
ATOM 655 N N . GLY A 1 87 ? -4.927 0.326 11.354 1.00 89.56 87 GLY A N 1
ATOM 656 C CA . GLY A 1 87 ? -3.657 0.815 10.833 1.00 89.56 87 GLY A CA 1
ATOM 657 C C . GLY A 1 87 ? -2.842 -0.339 10.252 1.00 89.56 87 GLY A C 1
ATOM 658 O O . GLY A 1 87 ? -2.657 -0.407 9.041 1.00 89.56 87 GLY A O 1
ATOM 659 N N . ARG A 1 88 ? -2.398 -1.289 11.081 1.00 91.12 88 ARG A N 1
ATOM 660 C CA . ARG A 1 88 ? -1.528 -2.411 10.657 1.00 91.12 88 ARG A CA 1
ATOM 661 C C . ARG A 1 88 ? -2.064 -3.218 9.464 1.00 91.12 88 ARG A C 1
ATOM 663 O O . ARG A 1 88 ? -1.274 -3.716 8.660 1.00 91.12 88 ARG A O 1
ATOM 670 N N . ILE A 1 89 ? -3.382 -3.349 9.331 1.00 89.19 89 ILE A N 1
ATOM 671 C CA . ILE A 1 89 ? -4.019 -4.007 8.181 1.00 89.19 89 ILE A CA 1
ATOM 672 C C . ILE A 1 89 ? -3.899 -3.136 6.922 1.00 89.19 89 ILE A C 1
ATOM 674 O O . ILE A 1 89 ? -3.473 -3.641 5.883 1.00 89.19 89 ILE A O 1
ATOM 678 N N . ALA A 1 90 ? -4.180 -1.831 7.020 1.00 87.44 90 ALA A N 1
ATOM 679 C CA . ALA A 1 90 ? -3.981 -0.877 5.925 1.00 87.44 90 ALA A CA 1
ATOM 680 C C . ALA A 1 90 ? -2.519 -0.820 5.443 1.00 87.44 90 ALA A C 1
ATOM 682 O O . ALA A 1 90 ? -2.295 -0.679 4.243 1.00 87.44 90 ALA A O 1
ATOM 683 N N . ALA A 1 91 ? -1.542 -1.046 6.336 1.00 87.81 91 ALA A N 1
ATOM 684 C CA . ALA A 1 91 ? -0.136 -1.267 5.969 1.00 87.81 91 ALA A CA 1
ATOM 685 C C . ALA A 1 91 ? -0.017 -2.325 4.900 1.00 87.81 91 ALA A C 1
ATOM 687 O O . ALA A 1 91 ? 0.539 -2.129 3.830 1.00 87.81 91 ALA A O 1
ATOM 688 N N . THR A 1 92 ? -0.494 -3.499 5.287 1.00 89.19 92 THR A N 1
ATOM 689 C CA . THR A 1 92 ? 0.014 -4.745 4.749 1.00 89.19 92 THR A CA 1
ATOM 690 C C . THR A 1 92 ? -0.537 -4.907 3.342 1.00 89.19 92 THR A C 1
ATOM 692 O O . THR A 1 92 ? 0.183 -5.346 2.455 1.00 89.19 92 THR A O 1
ATOM 695 N N . ASN A 1 93 ? -1.761 -4.411 3.147 1.00 88.25 93 ASN A N 1
ATOM 696 C CA . ASN A 1 93 ? -2.412 -4.196 1.870 1.00 88.25 93 ASN A CA 1
ATOM 697 C C . ASN A 1 93 ? -1.682 -3.168 0.979 1.00 88.25 93 ASN A C 1
ATOM 699 O O . ASN A 1 93 ? -1.328 -3.497 -0.139 1.00 88.25 93 ASN A O 1
ATOM 703 N N . ALA A 1 94 ? -1.375 -1.952 1.447 1.00 85.75 94 ALA A N 1
ATOM 704 C CA . ALA A 1 94 ? -0.729 -0.918 0.611 1.00 85.75 94 ALA A CA 1
ATOM 705 C C . ALA A 1 94 ? 0.735 -1.231 0.195 1.00 85.75 94 ALA A C 1
ATOM 707 O O . ALA A 1 94 ? 1.443 -0.371 -0.328 1.00 85.75 94 ALA A O 1
ATOM 708 N N . ILE A 1 95 ? 1.243 -2.419 0.537 1.00 86.56 95 ILE A N 1
ATOM 709 C CA . ILE A 1 95 ? 2.648 -2.840 0.398 1.00 86.56 95 ILE A 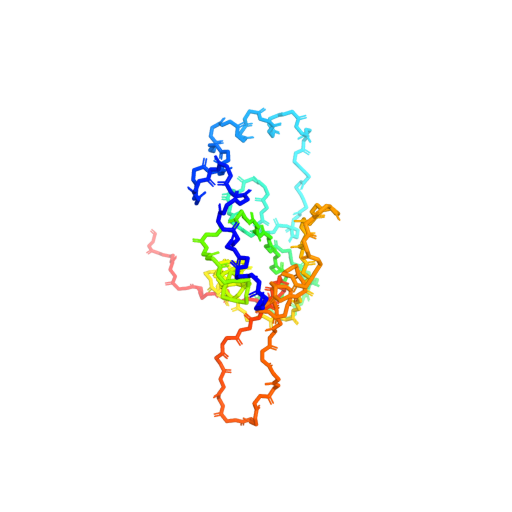CA 1
ATOM 710 C C . ILE A 1 95 ? 2.732 -4.270 -0.133 1.00 86.56 95 ILE A C 1
ATOM 712 O O . ILE A 1 95 ? 3.780 -4.677 -0.634 1.00 86.56 95 ILE A O 1
ATOM 716 N N . SER A 1 96 ? 1.648 -5.049 -0.071 1.00 85.56 96 SER A N 1
ATOM 717 C CA . SER A 1 96 ? 1.587 -6.335 -0.757 1.00 85.56 96 SER A CA 1
ATOM 718 C C . SER A 1 96 ? 1.848 -6.170 -2.248 1.00 85.56 96 SER A C 1
ATOM 720 O O . SER A 1 96 ? 2.601 -6.969 -2.788 1.00 85.56 96 SER A O 1
ATOM 722 N N . ASP A 1 97 ? 1.354 -5.102 -2.876 1.00 86.88 97 ASP A N 1
ATOM 723 C CA . ASP A 1 97 ? 1.538 -4.812 -4.307 1.00 86.88 97 ASP A CA 1
ATOM 724 C C . ASP A 1 97 ? 3.023 -4.649 -4.642 1.00 86.88 97 ASP A C 1
ATOM 726 O O . ASP A 1 97 ? 3.527 -5.157 -5.638 1.00 86.88 97 ASP A O 1
ATOM 730 N N . ILE A 1 98 ? 3.767 -4.010 -3.738 1.00 85.50 98 ILE A N 1
ATOM 731 C CA . ILE A 1 98 ? 5.216 -3.877 -3.843 1.00 85.50 98 ILE A CA 1
ATOM 732 C C . ILE A 1 98 ? 5.857 -5.255 -3.838 1.00 85.50 98 ILE A C 1
ATOM 734 O O . ILE A 1 98 ? 6.595 -5.577 -4.762 1.00 85.50 98 ILE A O 1
ATOM 738 N N . TYR A 1 99 ? 5.584 -6.071 -2.819 1.00 83.75 99 TYR A N 1
ATOM 739 C CA . TYR A 1 99 ? 6.149 -7.416 -2.726 1.00 83.75 99 TYR A CA 1
ATOM 740 C C . TYR A 1 99 ? 5.702 -8.318 -3.892 1.00 83.75 99 TYR A C 1
ATOM 742 O O . TYR A 1 99 ? 6.497 -9.138 -4.348 1.00 83.75 99 TYR A O 1
ATOM 750 N N . ALA A 1 100 ? 4.491 -8.127 -4.425 1.00 84.50 100 ALA A N 1
ATOM 751 C CA . ALA A 1 100 ? 3.968 -8.814 -5.605 1.00 84.50 100 ALA A CA 1
ATOM 752 C C . ALA A 1 100 ? 4.750 -8.446 -6.878 1.00 84.50 100 ALA A C 1
ATOM 754 O O . ALA A 1 100 ? 5.122 -9.334 -7.641 1.00 84.50 100 ALA A O 1
ATOM 755 N N . MET A 1 101 ? 5.142 -7.176 -7.035 1.00 82.88 101 MET A N 1
ATOM 756 C CA . MET A 1 101 ? 6.092 -6.721 -8.065 1.00 82.88 101 MET A CA 1
ATOM 757 C C . MET A 1 101 ? 7.554 -7.140 -7.778 1.00 82.88 101 MET A C 1
ATOM 759 O O . MET A 1 101 ? 8.488 -6.662 -8.424 1.00 82.88 101 MET A O 1
ATOM 763 N N . GLY A 1 102 ? 7.796 -8.011 -6.788 1.00 81.06 102 GLY A N 1
ATOM 764 C CA . GLY A 1 102 ? 9.128 -8.426 -6.332 1.00 81.06 102 GLY A CA 1
ATOM 765 C C . GLY A 1 102 ? 9.888 -7.339 -5.558 1.00 81.06 102 GLY A C 1
ATOM 766 O O . GLY A 1 102 ? 11.118 -7.362 -5.500 1.00 81.06 102 GLY A O 1
ATOM 767 N N . GLY A 1 103 ? 9.178 -6.341 -5.038 1.00 78.12 103 GLY A N 1
ATOM 768 C CA . GLY A 1 103 ? 9.657 -5.126 -4.382 1.00 78.12 103 GLY A CA 1
ATOM 769 C C . GLY A 1 103 ? 10.289 -5.321 -2.987 1.00 78.12 103 GLY A C 1
ATOM 770 O O . GLY A 1 103 ? 9.885 -6.191 -2.228 1.00 78.12 103 GLY A O 1
ATOM 771 N N . ASP A 1 104 ? 11.242 -4.451 -2.619 1.00 81.19 104 ASP A N 1
ATOM 772 C CA . ASP A 1 104 ? 11.840 -4.308 -1.282 1.00 81.19 104 ASP A CA 1
ATOM 773 C C . ASP A 1 104 ? 11.576 -2.874 -0.808 1.00 81.19 104 ASP A C 1
ATOM 775 O O . ASP A 1 104 ? 12.101 -1.930 -1.406 1.00 81.19 104 ASP A O 1
ATOM 779 N N . PRO A 1 105 ? 10.791 -2.662 0.257 1.00 83.56 105 PRO A N 1
ATOM 780 C CA . PRO A 1 105 ? 10.308 -1.319 0.540 1.00 83.56 105 PRO A CA 1
ATOM 781 C C . PRO A 1 105 ? 11.330 -0.228 0.955 1.00 83.56 105 PRO A C 1
ATOM 783 O O . PRO A 1 105 ? 11.956 -0.338 2.022 1.00 83.56 105 PRO A O 1
ATOM 786 N N . LEU A 1 106 ? 11.419 0.892 0.201 1.00 81.81 106 LEU A N 1
ATOM 787 C CA . LEU A 1 106 ? 12.335 2.037 0.463 1.00 81.81 106 LEU A CA 1
ATOM 788 C C . LEU A 1 106 ? 11.771 3.290 1.181 1.00 81.81 106 LEU A C 1
ATOM 790 O O . LEU A 1 106 ? 12.507 3.840 1.998 1.00 81.81 106 LEU A O 1
ATOM 794 N N . LEU A 1 107 ? 10.526 3.746 0.967 1.00 83.94 107 LEU A N 1
ATOM 795 C CA . LEU A 1 107 ? 9.928 4.870 1.733 1.00 83.94 107 LEU A CA 1
ATOM 796 C C . LEU A 1 107 ? 8.406 4.747 1.914 1.00 83.94 107 LEU A C 1
ATOM 798 O O . LEU A 1 107 ? 7.817 3.807 1.401 1.00 83.94 107 LEU A O 1
ATOM 802 N N . ALA A 1 108 ? 7.782 5.647 2.684 1.00 82.19 108 ALA A N 1
ATOM 803 C CA . ALA A 1 108 ? 6.344 5.650 2.976 1.00 82.19 108 ALA A CA 1
ATOM 804 C C . ALA A 1 108 ? 5.783 7.066 3.087 1.00 82.19 108 ALA A C 1
ATOM 806 O O . ALA A 1 108 ? 6.470 7.947 3.600 1.00 82.19 108 ALA A O 1
ATOM 807 N N . ILE A 1 109 ? 4.511 7.241 2.729 1.00 87.06 109 ILE A N 1
ATOM 808 C CA . ILE A 1 109 ? 3.709 8.415 3.081 1.00 87.06 109 ILE A CA 1
ATOM 809 C C . ILE A 1 109 ? 2.378 7.895 3.629 1.00 87.06 109 ILE A C 1
ATOM 811 O O . ILE A 1 109 ? 1.740 7.058 2.998 1.00 87.06 109 ILE A O 1
ATOM 815 N N . ALA A 1 110 ? 1.977 8.354 4.815 1.00 84.56 110 ALA A N 1
ATOM 816 C CA . ALA A 1 110 ? 0.694 7.987 5.406 1.00 84.56 110 ALA A CA 1
ATOM 817 C C . ALA A 1 110 ? -0.411 8.918 4.886 1.00 84.56 110 ALA A C 1
ATOM 819 O O . ALA A 1 110 ? -0.312 10.137 5.029 1.00 84.56 110 ALA A O 1
ATOM 820 N N . ILE A 1 111 ? -1.474 8.344 4.320 1.00 86.44 111 ILE A N 1
ATOM 821 C CA . ILE A 1 111 ? -2.670 9.071 3.879 1.00 86.44 111 ILE A CA 1
ATOM 822 C C . ILE A 1 111 ? -3.802 8.746 4.858 1.00 86.44 111 ILE A C 1
ATOM 824 O O . ILE A 1 111 ? -4.171 7.586 5.020 1.00 86.44 111 ILE A O 1
ATOM 828 N N . LEU A 1 112 ? -4.354 9.765 5.525 1.00 86.19 112 LEU A N 1
ATOM 829 C CA . LEU A 1 112 ? -5.436 9.602 6.499 1.00 86.19 112 LEU A CA 1
ATOM 830 C C . LEU A 1 112 ? -6.554 10.621 6.254 1.00 86.19 112 LEU A C 1
ATOM 832 O O . LEU A 1 112 ? -6.420 11.801 6.572 1.00 86.19 112 LEU A O 1
ATOM 836 N N . GLY A 1 113 ? -7.696 10.144 5.760 1.00 87.50 113 GLY A N 1
ATOM 837 C CA . GLY A 1 113 ? -8.942 10.908 5.771 1.00 87.50 113 GLY A CA 1
ATOM 838 C C . GLY A 1 113 ? -9.608 10.835 7.146 1.00 87.50 113 GLY A C 1
ATOM 839 O O . GLY A 1 113 ? -10.176 9.802 7.501 1.00 87.50 113 GLY A O 1
ATOM 840 N N . TRP A 1 114 ? -9.566 11.922 7.922 1.00 85.25 114 TRP A N 1
ATOM 841 C CA . TRP A 1 114 ? -10.211 12.000 9.237 1.00 85.25 114 TRP A CA 1
ATOM 842 C C . TRP A 1 114 ? -11.176 13.185 9.322 1.00 85.25 114 TRP A C 1
ATOM 844 O O . TRP A 1 114 ? -10.792 14.331 9.104 1.00 85.25 114 TRP A O 1
ATOM 854 N N . ALA A 1 115 ? -12.440 12.920 9.659 1.00 79.81 115 ALA A N 1
ATOM 855 C CA . ALA A 1 115 ? -13.433 13.975 9.835 1.00 79.81 115 ALA A CA 1
ATOM 856 C C . ALA A 1 115 ? -13.257 14.655 11.203 1.00 79.81 115 ALA A C 1
ATOM 858 O O . ALA A 1 115 ? -13.245 13.977 12.228 1.00 79.81 115 ALA A O 1
ATOM 859 N N . GLY A 1 116 ? -13.173 15.990 11.230 1.00 78.06 116 GLY A N 1
ATOM 860 C CA . GLY A 1 116 ? -12.826 16.763 12.435 1.00 78.06 116 GLY A CA 1
ATOM 861 C C . GLY A 1 116 ? -13.775 16.619 13.635 1.00 78.06 116 GLY A C 1
ATOM 862 O O . GLY A 1 116 ? -13.379 16.917 14.755 1.00 78.06 116 GLY A O 1
ATOM 863 N N . HIS A 1 117 ? -14.998 16.116 13.431 1.00 78.94 117 HIS A N 1
ATOM 864 C CA . HIS A 1 117 ? -15.936 15.795 14.515 1.00 78.94 117 HIS A CA 1
ATOM 865 C C . HIS A 1 117 ? -15.637 14.454 15.220 1.00 78.94 117 HIS A C 1
ATOM 867 O O . HIS A 1 117 ? -16.279 14.134 16.218 1.00 78.94 117 HIS A O 1
ATOM 873 N N . ARG A 1 118 ? -14.717 13.629 14.697 1.00 82.06 118 ARG A N 1
ATOM 874 C CA . ARG A 1 118 ? -14.381 12.306 15.253 1.00 82.06 118 ARG A CA 1
ATOM 875 C C . ARG A 1 118 ? -13.191 12.399 16.216 1.00 82.06 118 ARG A C 1
ATOM 877 O O . ARG A 1 118 ? -12.255 13.144 15.924 1.00 82.06 118 ARG A O 1
ATOM 884 N N . PRO A 1 119 ? -13.142 11.598 17.300 1.00 84.69 119 PRO A N 1
ATOM 885 C CA . PRO A 1 119 ? -12.114 11.730 18.336 1.00 84.69 119 PRO A CA 1
ATOM 886 C C . PRO A 1 119 ? -10.673 11.636 17.786 1.00 84.69 119 PRO A C 1
ATOM 888 O O . PRO A 1 119 ? -10.286 10.570 17.296 1.00 84.69 119 PRO A O 1
ATOM 891 N N . PRO A 1 120 ? -9.840 12.694 17.898 1.00 85.44 120 PRO A N 1
ATOM 892 C CA . PRO A 1 120 ? -8.507 12.729 17.281 1.00 85.44 120 PRO A CA 1
ATOM 893 C C . PRO A 1 120 ? -7.575 11.593 17.721 1.00 85.44 120 PRO A C 1
ATOM 895 O O . PRO A 1 120 ? -6.777 11.098 16.928 1.00 85.44 120 PRO A O 1
ATOM 898 N N . ALA A 1 121 ? -7.718 11.121 18.964 1.00 86.00 121 ALA A N 1
ATOM 899 C CA . ALA A 1 121 ? -6.933 10.014 19.507 1.00 86.00 121 ALA A CA 1
ATOM 900 C C . ALA A 1 121 ? -7.104 8.699 18.720 1.00 86.00 121 ALA A C 1
ATOM 902 O O . ALA A 1 121 ? -6.157 7.920 18.624 1.00 86.00 121 ALA A O 1
ATOM 903 N N . ALA A 1 122 ? -8.276 8.446 18.124 1.00 83.25 122 ALA A N 1
ATOM 904 C CA . ALA A 1 122 ? -8.484 7.260 17.296 1.00 83.25 122 ALA A CA 1
ATOM 905 C C . ALA A 1 122 ? -7.756 7.380 15.946 1.00 83.25 122 ALA A C 1
ATOM 907 O O . ALA A 1 122 ? -7.080 6.436 15.542 1.00 83.25 122 ALA A O 1
ATOM 908 N N . GLY A 1 123 ? -7.798 8.554 15.305 1.00 81.56 123 GLY A N 1
ATOM 909 C CA . GLY A 1 123 ? -7.012 8.836 14.098 1.00 81.56 123 GLY A CA 1
ATOM 910 C C . GLY A 1 123 ? -5.504 8.723 14.350 1.00 81.56 123 GLY A C 1
ATOM 911 O O . GLY A 1 123 ? -4.798 8.062 13.592 1.00 81.56 123 GLY A O 1
ATOM 912 N N . ALA A 1 124 ? -5.022 9.264 15.473 1.00 84.06 124 ALA A N 1
ATOM 913 C CA . ALA A 1 124 ? -3.626 9.140 15.891 1.00 84.06 124 ALA A CA 1
ATOM 914 C C . ALA A 1 124 ? -3.213 7.681 16.164 1.00 84.06 124 ALA A C 1
ATOM 916 O O . ALA A 1 124 ? -2.129 7.272 15.758 1.00 84.06 124 ALA A O 1
ATOM 917 N N . ARG A 1 125 ? -4.070 6.860 16.793 1.00 87.25 125 ARG A N 1
ATOM 918 C CA . ARG A 1 125 ? -3.798 5.421 16.974 1.00 87.25 125 ARG A CA 1
ATOM 919 C C . ARG A 1 125 ? -3.767 4.657 15.648 1.00 87.25 125 ARG A C 1
ATOM 921 O O . ARG A 1 125 ? -2.930 3.770 15.515 1.00 87.25 125 ARG A O 1
ATOM 928 N N . ALA A 1 126 ? -4.606 5.013 14.673 1.00 83.75 126 ALA A N 1
ATOM 929 C CA . ALA A 1 126 ? -4.551 4.430 13.331 1.00 83.75 126 ALA A CA 1
ATOM 930 C C . ALA A 1 126 ? -3.260 4.804 12.590 1.00 83.75 126 ALA A C 1
ATOM 932 O O . ALA A 1 126 ? -2.575 3.920 12.083 1.00 83.75 126 ALA A O 1
ATOM 933 N N . ALA A 1 127 ? -2.857 6.077 12.628 1.00 84.12 127 ALA A N 1
ATOM 934 C CA . ALA A 1 127 ? -1.563 6.525 12.108 1.00 84.12 127 ALA A CA 1
ATOM 935 C C . ALA A 1 127 ? -0.356 5.949 12.884 1.00 84.12 127 ALA A C 1
ATOM 937 O O . ALA A 1 127 ? 0.723 5.806 12.321 1.00 84.12 127 ALA A O 1
ATOM 938 N N . GLY A 1 128 ? -0.527 5.585 14.159 1.00 84.62 128 GLY A N 1
ATOM 939 C CA . GLY A 1 128 ? 0.489 4.907 14.971 1.00 84.62 128 GLY A CA 1
ATOM 940 C C . GLY A 1 128 ? 0.626 3.417 14.648 1.00 84.62 128 GLY A C 1
ATOM 941 O O . GLY A 1 128 ? 1.741 2.918 14.537 1.00 84.62 128 GLY A O 1
ATOM 942 N N . GLY A 1 129 ? -0.491 2.717 14.411 1.00 81.50 129 GLY A N 1
ATOM 943 C CA . GLY A 1 129 ? -0.483 1.392 13.774 1.00 81.50 129 GLY A CA 1
ATOM 944 C C . GLY A 1 129 ? 0.116 1.452 12.366 1.00 81.50 129 GLY A C 1
ATOM 945 O O . GLY A 1 129 ? 0.754 0.493 11.942 1.00 81.50 129 GLY A O 1
ATOM 946 N N . GLY A 1 130 ? -0.047 2.628 11.738 1.00 76.81 130 GLY A N 1
ATOM 947 C CA . GLY A 1 130 ? 0.621 3.234 10.577 1.00 76.81 130 GLY A CA 1
ATOM 948 C C . GLY A 1 130 ? 2.148 3.224 10.532 1.00 76.81 130 GLY A C 1
ATOM 949 O O . GLY A 1 130 ? 2.729 3.403 9.462 1.00 76.81 130 GLY A O 1
ATOM 950 N N . ALA A 1 131 ? 2.822 3.070 11.670 1.00 73.44 131 ALA A N 1
ATOM 951 C CA . ALA A 1 131 ? 4.269 3.210 11.728 1.00 73.44 131 ALA A CA 1
ATOM 952 C C . ALA A 1 131 ? 4.982 1.865 11.495 1.00 73.44 131 ALA A C 1
ATOM 954 O O . ALA A 1 131 ? 4.550 0.834 12.022 1.00 73.44 131 ALA A O 1
ATOM 955 N N . PRO A 1 132 ? 6.123 1.842 10.775 1.00 60.03 132 PRO A N 1
ATOM 956 C CA . PRO A 1 132 ? 7.022 0.700 10.852 1.00 60.03 132 PRO A CA 1
ATOM 957 C C . PRO A 1 132 ? 7.490 0.522 12.309 1.00 60.03 132 PRO A C 1
ATOM 959 O O . PRO A 1 132 ? 7.690 1.521 13.008 1.00 60.03 132 PRO A O 1
ATOM 962 N N . PRO A 1 133 ? 7.707 -0.720 12.780 1.00 48.28 133 PRO A N 1
ATOM 963 C CA . PRO A 1 133 ? 8.352 -0.931 14.069 1.00 48.28 133 PRO A CA 1
ATOM 964 C C . PRO A 1 133 ? 9.747 -0.275 14.075 1.00 48.28 133 PRO A C 1
ATOM 966 O O . PRO A 1 133 ? 10.366 -0.143 13.010 1.00 48.28 133 PRO A O 1
ATOM 969 N N . PRO A 1 134 ? 10.272 0.123 15.251 1.00 41.84 134 PRO A N 1
ATOM 970 C CA . PRO A 1 134 ? 11.646 0.602 15.353 1.00 41.84 134 PRO A CA 1
ATOM 971 C C . PRO A 1 134 ? 12.619 -0.452 14.793 1.00 41.84 134 PRO A C 1
ATOM 973 O O . PRO A 1 134 ? 12.336 -1.651 14.881 1.00 41.84 134 PRO A O 1
ATOM 976 N N . PRO A 1 135 ? 13.752 -0.036 14.198 1.00 41.38 135 PRO A N 1
ATOM 977 C CA . PRO A 1 135 ? 14.665 -0.956 13.533 1.00 41.38 135 PRO A CA 1
ATOM 978 C C . PRO A 1 135 ? 15.191 -2.008 14.516 1.00 41.38 135 PRO A C 1
ATOM 980 O O . PRO A 1 135 ? 15.871 -1.684 15.489 1.00 41.38 135 PRO A O 1
ATOM 983 N N . ALA A 1 136 ? 14.881 -3.276 14.245 1.00 38.78 136 ALA A N 1
ATOM 984 C CA . ALA A 1 136 ? 15.435 -4.400 14.987 1.00 38.78 136 ALA A CA 1
ATOM 985 C C . ALA A 1 136 ? 16.960 -4.504 14.757 1.00 38.78 136 ALA A C 1
ATOM 987 O O . ALA A 1 136 ? 17.431 -4.165 13.664 1.00 38.78 136 ALA A O 1
ATOM 988 N N . PRO A 1 137 ? 17.740 -4.996 15.742 1.00 31.94 137 PRO A N 1
ATOM 989 C CA . PRO A 1 137 ? 19.165 -5.256 15.553 1.00 31.94 137 PRO A CA 1
ATOM 990 C C . PRO A 1 137 ? 19.393 -6.230 14.386 1.00 31.94 137 PRO A C 1
ATOM 992 O O . PRO A 1 137 ? 18.579 -7.114 14.121 1.00 31.94 137 PRO A O 1
ATOM 995 N N . ALA A 1 138 ? 20.490 -6.024 13.656 1.00 38.50 138 ALA A N 1
ATOM 996 C CA . ALA A 1 138 ? 20.670 -6.492 12.281 1.00 38.50 138 ALA A CA 1
ATOM 997 C C . ALA A 1 138 ? 20.956 -8.005 12.121 1.00 38.50 138 ALA A C 1
ATOM 999 O O . ALA A 1 138 ? 22.005 -8.397 11.618 1.00 38.50 138 ALA A O 1
ATOM 1000 N N . THR A 1 139 ? 19.995 -8.862 12.476 1.00 34.66 139 THR A N 1
ATOM 1001 C CA . THR A 1 139 ? 20.007 -10.313 12.209 1.00 34.66 139 THR A CA 1
ATOM 1002 C C . THR A 1 139 ? 18.619 -10.829 11.777 1.00 34.66 139 THR A C 1
ATOM 1004 O O . THR A 1 139 ? 18.034 -11.694 12.418 1.00 34.66 139 THR A O 1
ATOM 1007 N N . ARG A 1 140 ? 18.136 -10.343 10.615 1.00 41.53 140 ARG A N 1
ATOM 1008 C CA . ARG A 1 140 ? 16.865 -10.694 9.913 1.00 41.53 140 ARG A CA 1
ATOM 1009 C C . ARG A 1 140 ? 15.564 -10.213 10.602 1.00 41.53 140 ARG A C 1
ATOM 1011 O O . ARG A 1 140 ? 15.116 -10.816 11.569 1.00 41.53 140 ARG A O 1
ATOM 1018 N N . PRO A 1 141 ? 14.897 -9.179 10.052 1.00 38.66 141 PRO A N 1
ATOM 1019 C CA . PRO A 1 141 ? 13.445 -9.263 9.746 1.00 38.66 141 PRO A CA 1
ATOM 1020 C C . PRO A 1 141 ? 13.078 -8.539 8.418 1.00 38.66 141 PRO A C 1
ATOM 1022 O O . PRO A 1 141 ? 13.843 -7.708 7.940 1.00 38.66 141 PRO A O 1
ATOM 1025 N N . ALA A 1 142 ? 12.025 -8.865 7.655 1.00 34.50 142 ALA A N 1
ATOM 1026 C CA . ALA A 1 142 ? 10.589 -9.046 7.942 1.00 34.50 142 ALA A CA 1
ATOM 1027 C C . ALA A 1 142 ? 9.805 -7.726 8.183 1.00 34.50 142 ALA A C 1
ATOM 1029 O O . ALA A 1 142 ? 10.062 -7.022 9.152 1.00 34.50 142 ALA A O 1
ATOM 1030 N N . PHE A 1 143 ? 8.821 -7.466 7.303 1.00 31.56 143 PHE A N 1
ATOM 1031 C CA . PHE A 1 143 ? 7.776 -6.415 7.309 1.00 31.56 143 PHE A CA 1
ATOM 1032 C C . PHE A 1 143 ? 8.199 -4.927 7.360 1.00 31.56 143 PHE A C 1
ATOM 1034 O O . PHE A 1 143 ? 9.003 -4.485 8.176 1.00 31.56 143 PHE A O 1
ATOM 1041 N N . ARG A 1 144 ? 7.585 -4.108 6.491 1.00 28.88 144 ARG A N 1
ATOM 1042 C CA . ARG A 1 144 ? 7.708 -2.636 6.442 1.00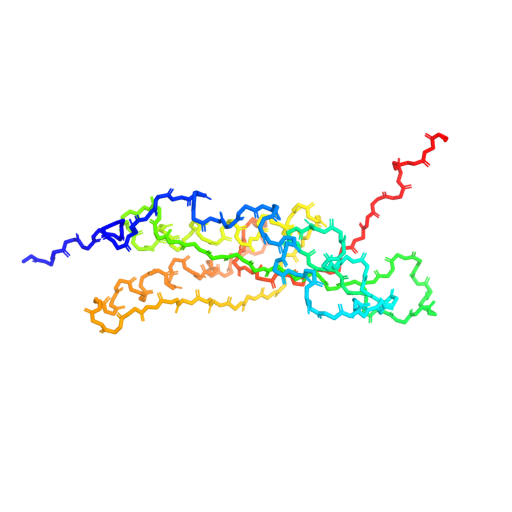 28.88 144 ARG A CA 1
ATOM 1043 C C . ARG A 1 144 ? 6.356 -1.991 6.117 1.00 28.88 144 ARG A C 1
ATOM 1045 O O . ARG A 1 144 ? 5.478 -2.687 5.633 1.00 28.88 144 ARG A O 1
ATOM 1052 N N . TRP A 1 145 ? 6.249 -0.680 6.376 1.00 30.52 145 TRP A N 1
ATOM 1053 C CA . TRP A 1 145 ? 5.121 0.236 6.106 1.00 30.52 145 TRP A CA 1
ATOM 1054 C C . TRP A 1 145 ? 5.514 1.256 5.029 1.00 30.52 145 TRP A C 1
ATOM 1056 O O . TRP A 1 145 ? 6.252 2.163 5.401 1.00 30.52 145 TRP A O 1
ATOM 1066 N N . ARG A 1 146 ? 5.188 1.106 3.732 1.00 32.41 146 ARG A N 1
ATOM 1067 C CA . ARG A 1 146 ? 5.926 1.790 2.647 1.00 32.41 146 ARG A CA 1
ATOM 1068 C C . ARG A 1 146 ? 5.277 1.792 1.243 1.00 32.41 146 ARG A C 1
ATOM 1070 O O . ARG A 1 146 ? 5.298 0.758 0.585 1.00 32.41 146 ARG A O 1
ATOM 1077 N N . ALA A 1 147 ? 4.884 2.972 0.734 1.00 34.50 147 ALA A N 1
ATOM 1078 C CA . ALA A 1 147 ? 4.750 3.255 -0.706 1.00 34.50 147 ALA A CA 1
ATOM 10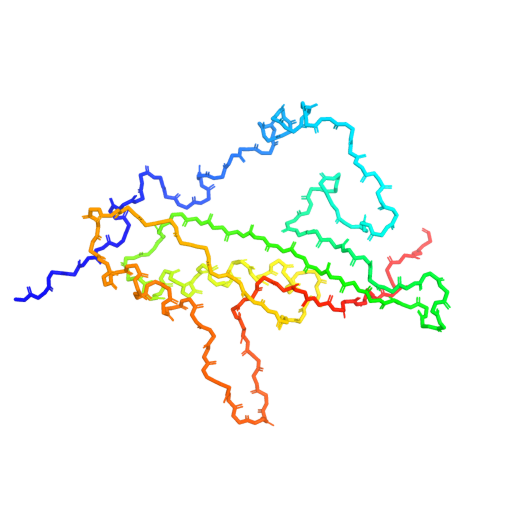79 C C . ALA A 1 147 ? 6.123 3.087 -1.381 1.00 34.50 147 ALA A C 1
ATOM 1081 O O . ALA A 1 147 ? 6.957 3.997 -1.416 1.00 34.50 147 ALA A O 1
ATOM 1082 N N . ALA A 1 148 ? 6.422 1.862 -1.796 1.00 33.28 148 ALA A N 1
ATOM 1083 C CA . ALA A 1 148 ? 7.797 1.484 -2.022 1.00 33.28 148 ALA A CA 1
ATOM 1084 C C . ALA A 1 148 ? 8.272 1.684 -3.447 1.00 33.28 148 ALA A C 1
ATOM 1086 O O . ALA A 1 148 ? 8.086 0.846 -4.324 1.00 33.28 148 ALA A O 1
ATOM 1087 N N . ILE A 1 149 ? 9.166 2.643 -3.560 1.00 36.47 149 ILE A N 1
ATOM 1088 C CA . ILE A 1 149 ? 10.282 2.526 -4.481 1.00 36.47 149 ILE A CA 1
ATOM 1089 C C . ILE A 1 149 ? 11.041 1.212 -4.167 1.00 36.47 149 ILE A C 1
ATOM 1091 O O . ILE A 1 149 ? 11.430 1.003 -3.018 1.00 36.47 149 ILE A O 1
ATOM 1095 N N . ARG A 1 150 ? 11.284 0.342 -5.159 1.00 46.72 150 ARG A N 1
ATOM 1096 C CA . ARG A 1 150 ? 12.405 -0.625 -5.187 1.00 46.72 150 ARG A CA 1
ATOM 1097 C C . ARG A 1 150 ? 13.022 -0.613 -6.578 1.00 46.72 150 ARG A C 1
ATOM 1099 O O . ARG A 1 150 ? 12.308 -0.743 -7.563 1.00 46.72 150 ARG A O 1
ATOM 1106 N N . SER A 1 151 ? 14.351 -0.633 -6.611 1.00 41.34 151 SER A N 1
ATOM 1107 C CA . SER A 1 151 ? 15.143 -1.216 -7.697 1.00 41.34 151 SER A CA 1
ATOM 1108 C C . SER A 1 151 ? 14.852 -2.728 -7.850 1.00 41.34 151 SER A C 1
ATOM 1110 O O . SER A 1 151 ? 15.634 -3.565 -7.392 1.00 41.34 151 SER A O 1
ATOM 1112 N N . THR A 1 152 ? 13.711 -3.098 -8.440 1.00 43.03 152 THR A N 1
ATOM 1113 C CA . THR A 1 152 ? 13.405 -4.482 -8.845 1.00 43.03 152 THR A CA 1
ATOM 1114 C C . THR A 1 152 ? 14.149 -4.850 -10.122 1.00 43.03 152 THR A C 1
ATOM 1116 O O . THR A 1 152 ? 14.361 -4.017 -10.997 1.00 43.03 152 THR A O 1
ATOM 1119 N N . ARG A 1 153 ? 14.531 -6.125 -10.240 1.00 47.44 153 ARG A N 1
ATOM 1120 C CA . ARG A 1 153 ? 15.013 -6.728 -11.487 1.00 47.44 153 ARG A CA 1
ATOM 1121 C C . ARG A 1 153 ? 14.251 -8.035 -11.705 1.00 47.44 153 ARG A C 1
ATOM 1123 O O . ARG A 1 153 ? 14.377 -8.916 -10.849 1.00 47.44 153 ARG A O 1
ATOM 1130 N N . PRO A 1 154 ? 13.460 -8.174 -12.783 1.00 37.62 154 PRO A N 1
ATOM 1131 C CA . PRO A 1 154 ? 12.813 -9.437 -13.127 1.00 37.62 154 PRO A CA 1
ATOM 1132 C C . PRO A 1 154 ? 13.837 -10.545 -13.413 1.00 37.62 154 PRO A C 1
ATOM 1134 O O . PRO A 1 154 ? 14.981 -10.279 -13.790 1.00 37.62 154 PRO A O 1
ATOM 1137 N N . ASN A 1 155 ? 13.425 -11.802 -13.241 1.00 41.34 155 ASN A N 1
ATOM 1138 C CA . ASN A 1 155 ? 14.237 -12.966 -13.592 1.00 41.34 155 ASN A CA 1
ATOM 1139 C C . ASN A 1 155 ? 14.011 -13.320 -15.080 1.00 41.34 155 ASN A C 1
ATOM 1141 O O . ASN A 1 155 ? 12.869 -13.603 -15.439 1.00 41.34 155 ASN A O 1
ATOM 1145 N N . PRO A 1 156 ? 15.037 -13.327 -15.955 1.00 40.84 156 PRO A N 1
ATOM 1146 C CA . PRO A 1 156 ? 14.860 -13.428 -17.413 1.00 40.84 156 PRO A CA 1
ATOM 1147 C C . PRO A 1 156 ? 14.502 -14.835 -17.947 1.00 40.84 156 PRO A C 1
ATOM 1149 O O . PRO A 1 156 ? 14.778 -15.133 -19.104 1.00 40.84 156 PRO A O 1
ATOM 1152 N N . SER A 1 157 ? 13.934 -15.732 -17.132 1.00 41.22 157 SER A N 1
ATOM 1153 C CA . SER A 1 157 ? 13.868 -17.176 -17.430 1.00 41.22 157 SER A CA 1
ATOM 1154 C C . SER A 1 157 ? 12.467 -17.766 -17.661 1.00 41.22 157 SER A C 1
ATOM 1156 O O . SER A 1 157 ? 12.329 -18.986 -17.658 1.00 41.22 157 SER A O 1
ATOM 1158 N N . SER A 1 158 ? 11.425 -16.952 -17.864 1.00 42.38 158 SER A N 1
ATOM 1159 C CA . SER A 1 158 ? 10.078 -17.426 -18.239 1.00 42.38 158 SER A CA 1
ATOM 1160 C C . SER A 1 158 ? 9.647 -16.872 -19.602 1.00 42.38 158 SER A C 1
ATOM 1162 O O . SER A 1 158 ? 8.806 -15.979 -19.679 1.00 42.38 158 SER A O 1
ATOM 1164 N N . GLY A 1 159 ? 10.246 -17.390 -20.677 1.00 32.50 159 GLY A N 1
ATOM 1165 C CA . GLY A 1 159 ? 9.916 -16.983 -22.045 1.00 32.50 159 GLY A CA 1
ATOM 1166 C C . GLY A 1 159 ? 10.682 -17.760 -23.113 1.00 32.50 159 GLY A C 1
ATOM 1167 O O . GLY A 1 159 ? 11.694 -17.278 -23.611 1.00 32.50 159 GLY A O 1
ATOM 1168 N N . SER A 1 160 ? 10.217 -18.966 -23.443 1.00 31.58 160 SER A N 1
ATOM 1169 C CA . SER A 1 160 ? 10.580 -19.737 -24.646 1.00 31.58 160 SER A CA 1
ATOM 1170 C C . SER A 1 160 ? 9.639 -20.944 -24.792 1.00 31.58 160 SER A C 1
ATOM 1172 O O . SER A 1 160 ? 9.265 -21.510 -23.758 1.00 31.58 160 SER A O 1
ATOM 1174 N N . PRO A 1 161 ? 9.340 -21.419 -26.014 1.00 41.41 161 PRO A N 1
ATOM 1175 C CA . PRO A 1 161 ? 9.597 -20.805 -27.322 1.00 41.41 161 PRO A CA 1
ATOM 1176 C C . PRO A 1 161 ? 8.396 -20.004 -27.867 1.00 41.41 161 PRO A C 1
ATOM 1178 O O . PRO A 1 161 ? 7.251 -20.284 -27.449 1.00 41.41 161 PRO A O 1
#

Sequence (161 aa):
MTERIRLTQYSHGAGCGCKISPKVLDVILAGSGPQHLDPRLWVGNASRDDAAVYGIDDLASDDPRGRAVVSTTDFFMPVVDDPFDFGRIAATNAISDIYAMGGDPLLAIAILGWAGHRPPAAGARAAGGGAPPPPAPATRPAFRWRAAIRSTRPNPSSGSP

Secondary structure (DSSP, 8-state):
------GGGG-SS-GGGGSPPHHHHHHHHTTS-S----TTEEE-TTT--SSEEEE-S-TT-S-TT--EEEE--------SSSHHHHHHHHHHHHHHHHHHTT-------------TTS-HHHHHHHHHHTSPPPPPPSS----------------TTS---